Protein AF-A0A415TT16-F1 (afdb_monomer_lite)

Secondary structure (DSSP, 8-state):
---TT---GGGTT---TTTSPPP--GGGEEE-SS-EEE-HHHHHHTGGGGTTTT--

Foldseek 3Di:
DLLVQDDDPVCAPDDDQLRHDDDQDPVQWDDDPPDIDGDPVVVVVVVVSCPCNPVD

Structure (mmCIF, N/CA/C/O backbone):
data_AF-A0A415TT16-F1
#
_entry.id   AF-A0A415TT16-F1
#
loop_
_atom_site.group_PDB
_atom_site.id
_atom_site.type_symbol
_atom_site.label_atom_id
_atom_site.label_alt_id
_atom_site.label_comp_id
_atom_site.label_asym_id
_atom_site.label_entity_id
_atom_site.label_seq_id
_atom_site.pdbx_PDB_ins_code
_atom_site.Cartn_x
_atom_site.Cartn_y
_atom_site.Cartn_z
_atom_site.occupancy
_atom_site.B_iso_or_equiv
_atom_site.auth_seq_id
_atom_site.auth_comp_id
_atom_site.auth_asym_id
_atom_site.auth_atom_id
_atom_site.pdbx_PDB_model_num
ATOM 1 N N . MET A 1 1 ? 9.336 8.800 -15.866 1.00 42.81 1 MET A N 1
ATOM 2 C CA . MET A 1 1 ? 7.986 9.381 -16.099 1.00 42.81 1 MET A CA 1
ATOM 3 C C . MET A 1 1 ? 7.254 9.391 -14.776 1.00 42.81 1 MET A C 1
ATOM 5 O O . MET A 1 1 ? 7.207 8.350 -14.143 1.00 42.81 1 MET A O 1
ATOM 9 N N . ASN A 1 2 ? 6.706 10.524 -14.329 1.00 43.25 2 ASN A N 1
ATOM 10 C CA . ASN A 1 2 ? 5.778 10.518 -13.195 1.00 43.25 2 ASN A CA 1
ATOM 11 C C . ASN A 1 2 ? 4.451 9.924 -13.698 1.00 43.25 2 ASN A C 1
ATOM 13 O O . ASN A 1 2 ? 3.735 10.602 -14.434 1.00 43.25 2 ASN A O 1
ATOM 17 N N . CYS A 1 3 ? 4.180 8.650 -13.392 1.00 52.19 3 CYS A N 1
ATOM 18 C CA . CYS A 1 3 ? 3.115 7.850 -14.015 1.00 52.19 3 CYS A CA 1
ATOM 19 C C . CYS A 1 3 ? 1.685 8.274 -13.655 1.00 52.19 3 CYS A C 1
ATOM 21 O O . CYS A 1 3 ? 0.788 7.464 -13.849 1.00 52.19 3 CYS A O 1
ATOM 23 N N . GLY A 1 4 ? 1.464 9.481 -13.112 1.00 51.69 4 GLY A N 1
ATOM 24 C CA . GLY A 1 4 ? 0.141 10.063 -12.870 1.00 51.69 4 GLY A CA 1
ATOM 25 C C . GLY A 1 4 ? -0.911 9.025 -12.494 1.00 51.69 4 GLY A C 1
ATOM 26 O O . GLY A 1 4 ? -1.883 8.930 -13.224 1.00 51.69 4 GLY A O 1
ATOM 27 N N . ASN A 1 5 ? -0.629 8.213 -11.460 1.00 58.00 5 ASN A N 1
ATOM 28 C CA . ASN A 1 5 ? -1.285 6.947 -11.094 1.00 58.00 5 ASN A CA 1
ATOM 29 C C . ASN A 1 5 ? -2.776 6.884 -11.468 1.00 58.00 5 ASN A C 1
ATOM 31 O O . ASN A 1 5 ? -3.656 7.130 -10.644 1.00 58.00 5 ASN A O 1
ATOM 35 N N . SER A 1 6 ? -3.052 6.570 -12.728 1.00 59.62 6 SER A N 1
ATOM 36 C CA . SER A 1 6 ? -4.382 6.486 -13.307 1.00 59.62 6 SER A CA 1
ATOM 37 C C . SER A 1 6 ? -4.393 5.198 -14.098 1.00 59.62 6 SER A C 1
ATOM 39 O O . SER A 1 6 ? -3.696 5.066 -15.103 1.00 59.62 6 SER A O 1
ATOM 41 N N . PHE A 1 7 ? -5.136 4.232 -13.573 1.00 64.62 7 PHE A N 1
ATOM 42 C CA . PHE A 1 7 ? -5.222 2.890 -14.120 1.00 64.62 7 PHE A CA 1
ATOM 43 C C . PHE A 1 7 ? -6.644 2.655 -14.599 1.00 64.62 7 PHE A C 1
ATOM 45 O O . PHE A 1 7 ? -7.611 2.938 -13.887 1.00 64.62 7 PHE A O 1
ATOM 52 N N . THR A 1 8 ? -6.786 2.114 -15.799 1.00 69.50 8 THR A N 1
ATOM 53 C CA . THR A 1 8 ? -8.027 1.475 -16.220 1.00 69.50 8 THR A CA 1
ATOM 54 C C . THR A 1 8 ? -8.158 0.125 -15.506 1.00 69.50 8 THR A C 1
ATOM 56 O O . THR A 1 8 ? -7.163 -0.479 -15.111 1.00 69.50 8 THR A O 1
ATOM 59 N N . MET A 1 9 ? -9.382 -0.383 -15.323 1.00 70.88 9 MET A N 1
ATOM 60 C CA . MET A 1 9 ? -9.619 -1.620 -14.551 1.00 70.88 9 MET A CA 1
ATOM 61 C C . MET A 1 9 ? -8.826 -2.838 -15.051 1.00 70.88 9 MET A C 1
ATOM 63 O O . MET A 1 9 ? -8.488 -3.714 -14.265 1.00 70.88 9 MET A O 1
ATOM 67 N N . ASN A 1 10 ? -8.508 -2.891 -16.344 1.00 69.38 10 ASN A N 1
ATOM 68 C CA . ASN A 1 10 ? -7.707 -3.955 -16.950 1.00 69.38 10 ASN A CA 1
ATOM 69 C C . ASN A 1 10 ? -6.195 -3.831 -16.694 1.00 69.38 10 ASN A C 1
ATOM 71 O O . ASN A 1 10 ? -5.468 -4.746 -17.044 1.00 69.38 10 ASN A O 1
ATOM 75 N N . GLN A 1 11 ? -5.720 -2.722 -16.124 1.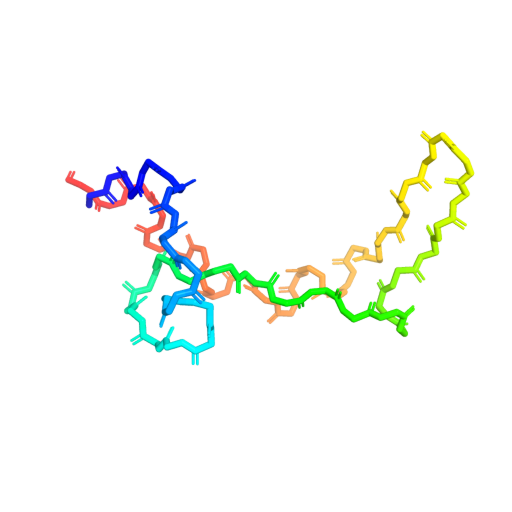00 66.06 11 GLN A N 1
ATOM 76 C CA . GLN A 1 11 ? -4.311 -2.524 -15.759 1.00 66.06 11 GLN A CA 1
ATOM 77 C C . GLN A 1 11 ? -4.020 -2.957 -14.315 1.00 66.06 11 GLN A C 1
ATOM 79 O O . GLN A 1 11 ? -2.867 -2.966 -13.888 1.00 66.06 11 GLN A O 1
ATOM 84 N N . ILE A 1 12 ? -5.052 -3.330 -13.551 1.00 64.50 12 ILE A N 1
ATOM 85 C CA . ILE A 1 12 ? -4.883 -3.877 -12.206 1.00 64.50 12 ILE A CA 1
ATOM 86 C C . ILE A 1 12 ? -4.305 -5.292 -12.324 1.00 64.50 12 ILE A C 1
ATOM 88 O O . ILE A 1 12 ? -4.955 -6.190 -12.851 1.00 64.50 12 ILE A O 1
ATOM 92 N N . GLY A 1 13 ? -3.086 -5.484 -11.813 1.00 55.69 13 GLY A N 1
ATOM 93 C CA . GLY A 1 13 ? -2.398 -6.780 -11.789 1.00 55.69 13 GLY A CA 1
ATOM 94 C C . GLY A 1 13 ? -1.435 -7.039 -12.954 1.00 55.69 13 GLY A C 1
ATOM 95 O O . GLY A 1 13 ? -0.760 -8.066 -12.946 1.00 55.69 13 GLY A O 1
ATOM 96 N N . GLU A 1 14 ? -1.320 -6.125 -13.923 1.00 59.44 14 GLU A N 1
ATOM 97 C CA . GLU A 1 14 ? -0.251 -6.175 -14.930 1.00 59.44 14 GLU A CA 1
ATOM 98 C C . GLU A 1 14 ? 1.021 -5.504 -14.400 1.00 59.44 14 GLU A C 1
ATOM 100 O O . GLU A 1 14 ? 0.942 -4.543 -13.641 1.00 59.44 14 GLU A O 1
ATOM 105 N N . SER A 1 15 ? 2.203 -6.006 -14.777 1.00 53.66 15 SER A N 1
ATOM 106 C CA . SER A 1 15 ? 3.484 -5.487 -14.297 1.00 53.66 15 SER A CA 1
ATOM 107 C C . SER A 1 15 ? 4.121 -4.460 -15.253 1.00 53.66 15 SER A C 1
ATOM 109 O O . SER A 1 15 ? 5.034 -4.772 -16.011 1.00 53.66 15 SER A O 1
ATOM 111 N N . ALA A 1 16 ? 3.703 -3.192 -15.204 1.00 56.09 16 ALA A N 1
ATOM 112 C CA . ALA A 1 16 ? 4.415 -2.071 -15.827 1.00 56.09 16 ALA A CA 1
ATOM 113 C C . ALA A 1 16 ? 5.525 -1.546 -14.895 1.00 56.09 16 ALA A C 1
ATOM 115 O O . ALA A 1 16 ? 5.241 -0.996 -13.831 1.00 56.09 16 ALA A O 1
ATOM 116 N N . GLY A 1 17 ? 6.794 -1.755 -15.262 1.00 53.09 17 GLY A N 1
ATOM 117 C CA . GLY A 1 17 ? 7.984 -1.444 -14.454 1.00 53.09 17 GLY A CA 1
ATOM 118 C C . GLY A 1 17 ? 7.976 -0.057 -13.793 1.00 5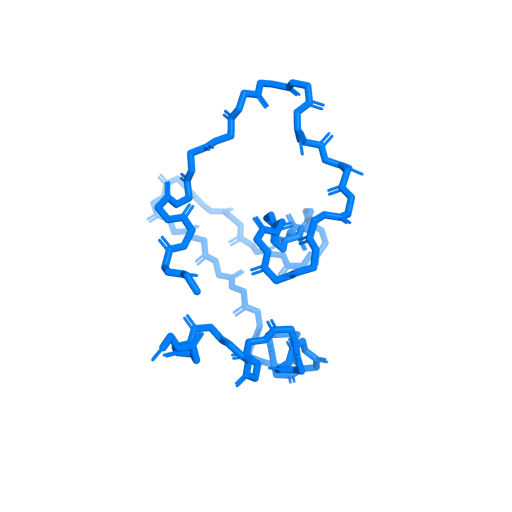3.09 17 GLY A C 1
ATOM 119 O O . GLY A 1 17 ? 8.336 0.935 -14.420 1.00 53.09 17 GLY A O 1
ATOM 120 N N . GLY A 1 18 ? 7.590 -0.017 -12.513 1.00 52.47 18 GLY A N 1
ATOM 121 C CA . GLY A 1 18 ? 7.568 1.177 -11.661 1.00 52.47 18 GLY A CA 1
ATOM 122 C C . GLY A 1 18 ? 6.228 1.919 -11.564 1.00 52.47 18 GLY A C 1
ATOM 123 O O . GLY A 1 18 ? 6.130 2.837 -10.755 1.00 52.47 18 GLY A O 1
ATOM 124 N N . CYS A 1 19 ? 5.199 1.536 -12.332 1.00 58.25 19 CYS A N 1
ATOM 125 C CA . CYS A 1 19 ? 3.888 2.197 -12.297 1.00 58.25 19 CYS A CA 1
ATOM 126 C C . CYS A 1 19 ? 2.760 1.325 -11.713 1.00 58.25 19 CYS A C 1
ATOM 128 O O . CYS A 1 19 ? 1.634 1.786 -11.723 1.00 58.25 19 CYS A O 1
ATOM 130 N N . ASN A 1 20 ? 2.971 0.094 -11.232 1.00 62.81 20 ASN A N 1
ATOM 131 C CA . ASN A 1 20 ? 1.837 -0.708 -10.727 1.00 62.81 20 ASN A CA 1
ATOM 132 C C . ASN A 1 20 ? 1.500 -0.347 -9.285 1.00 62.81 20 ASN A C 1
ATOM 134 O O . ASN A 1 20 ? 2.423 -0.111 -8.500 1.00 62.81 20 ASN A O 1
ATOM 138 N N . PRO A 1 21 ? 0.211 -0.365 -8.905 1.00 68.12 21 PRO A N 1
ATOM 139 C CA . PRO A 1 21 ? -0.170 -0.265 -7.507 1.00 68.12 21 PRO A CA 1
ATOM 140 C C . PRO A 1 21 ? 0.556 -1.338 -6.694 1.00 68.12 21 PRO A C 1
ATOM 142 O O . PRO A 1 21 ? 0.476 -2.525 -7.014 1.00 68.12 21 PRO A O 1
ATOM 145 N N . TRP A 1 22 ? 1.263 -0.919 -5.644 1.00 75.12 22 TRP A N 1
ATOM 146 C CA . TRP A 1 22 ? 1.765 -1.861 -4.656 1.00 75.12 22 TRP A CA 1
ATOM 147 C C . TRP A 1 22 ? 0.576 -2.404 -3.867 1.00 75.12 22 TRP A C 1
ATOM 149 O O . TRP A 1 22 ? -0.179 -1.633 -3.269 1.00 75.12 22 TRP A O 1
ATOM 159 N N . LEU A 1 23 ? 0.374 -3.719 -3.928 1.00 78.31 23 LEU A N 1
ATOM 160 C CA . LEU A 1 23 ? -0.728 -4.383 -3.245 1.00 78.31 23 LEU A CA 1
ATOM 161 C C . LEU A 1 23 ? -0.485 -4.358 -1.734 1.00 78.31 23 LEU A C 1
ATOM 163 O O . LEU A 1 23 ? 0.561 -4.790 -1.262 1.00 78.31 23 LEU A O 1
ATOM 167 N N . ILE A 1 24 ? -1.476 -3.860 -0.995 1.00 87.00 24 ILE A N 1
ATOM 168 C CA . ILE A 1 24 ? -1.564 -3.984 0.460 1.00 87.00 24 ILE A CA 1
ATOM 169 C C . ILE A 1 24 ? -2.767 -4.874 0.732 1.00 87.00 24 ILE A C 1
ATOM 171 O O . ILE A 1 24 ? -3.904 -4.466 0.471 1.00 87.00 24 ILE A O 1
ATOM 175 N 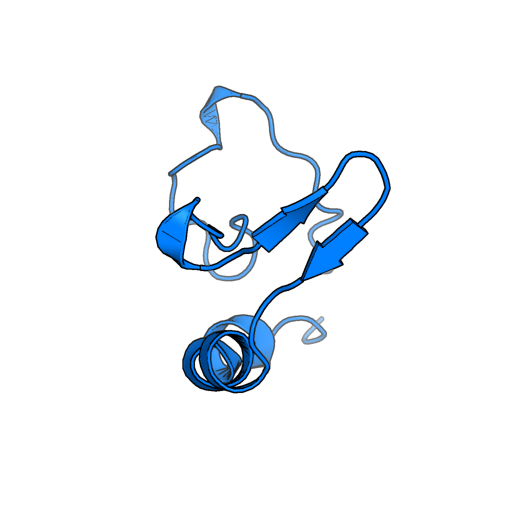N . LEU A 1 25 ? -2.513 -6.104 1.172 1.00 89.25 25 LEU A N 1
ATOM 176 C CA . LEU A 1 25 ? -3.560 -7.082 1.444 1.00 89.25 25 LEU A CA 1
ATOM 177 C C . LEU A 1 25 ? -4.181 -6.831 2.824 1.00 89.25 25 LEU A C 1
ATOM 179 O O . LEU A 1 25 ? -3.690 -6.011 3.600 1.00 89.25 25 LEU A O 1
ATOM 183 N N . GLU A 1 26 ? -5.285 -7.513 3.134 1.00 90.06 26 GLU A N 1
ATOM 184 C CA . GLU A 1 26 ? -5.952 -7.380 4.440 1.00 90.06 26 GLU A CA 1
ATOM 185 C C . GLU A 1 26 ? -5.037 -7.807 5.596 1.00 90.06 26 GLU A C 1
ATOM 187 O O . GLU A 1 26 ? -5.096 -7.2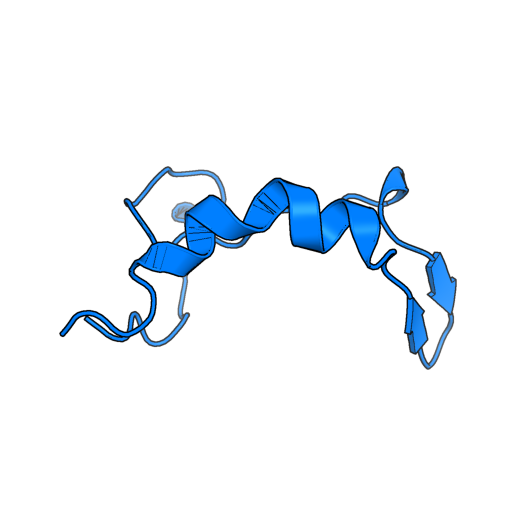18 6.671 1.00 90.06 26 GLU A O 1
ATOM 192 N N . GLU A 1 27 ? -4.145 -8.776 5.379 1.00 90.44 27 GLU A N 1
ATOM 193 C CA . GLU A 1 27 ? -3.131 -9.181 6.358 1.00 90.44 27 GLU A CA 1
ATOM 194 C C . GLU A 1 27 ? -2.048 -8.121 6.627 1.00 90.44 27 GLU A C 1
ATOM 196 O O . GLU A 1 27 ? -1.443 -8.130 7.700 1.00 90.44 27 GLU A O 1
ATOM 201 N N . ASP A 1 28 ? -1.826 -7.190 5.694 1.00 91.75 28 ASP A N 1
ATOM 202 C CA . ASP A 1 28 ? -0.746 -6.194 5.756 1.00 91.75 28 ASP A CA 1
ATOM 203 C C . ASP A 1 28 ? -1.198 -4.857 6.362 1.00 91.75 28 ASP A C 1
ATOM 205 O O . ASP A 1 28 ? -0.389 -3.942 6.577 1.00 91.75 28 ASP A O 1
ATOM 209 N N . LYS A 1 29 ? -2.499 -4.721 6.643 1.00 93.31 29 LYS A N 1
ATOM 210 C CA . LYS A 1 29 ? -3.098 -3.507 7.197 1.00 93.31 29 LYS A CA 1
ATOM 211 C C . LYS A 1 29 ? -4.033 -3.806 8.363 1.00 93.31 29 LYS A C 1
ATOM 213 O O . LYS A 1 29 ? -4.551 -4.895 8.555 1.00 93.31 29 LYS A O 1
ATOM 218 N N . THR A 1 30 ? -4.290 -2.779 9.154 1.00 95.69 30 THR A N 1
ATOM 219 C CA . THR A 1 30 ? -5.436 -2.728 10.059 1.00 95.69 30 THR A CA 1
ATOM 220 C C . THR A 1 30 ? -6.289 -1.544 9.657 1.00 95.69 30 THR A C 1
ATOM 222 O O . THR A 1 30 ? -5.800 -0.414 9.623 1.00 95.69 30 THR A O 1
ATOM 225 N N . GLU A 1 31 ? -7.554 -1.802 9.356 1.00 96.00 31 GLU A N 1
ATOM 226 C CA . GLU A 1 31 ? -8.503 -0.795 8.901 1.00 96.00 31 GLU A CA 1
ATOM 227 C C . GLU A 1 31 ? -9.574 -0.551 9.968 1.00 96.00 31 GLU A C 1
ATOM 229 O O . GLU A 1 31 ? -10.082 -1.470 10.610 1.00 96.00 31 GLU A O 1
ATOM 234 N N . THR A 1 32 ? -9.877 0.720 10.186 1.00 94.00 32 THR A N 1
ATOM 235 C CA . THR A 1 32 ? -11.004 1.209 10.983 1.00 94.00 32 THR A CA 1
ATOM 236 C C . THR A 1 32 ? -11.822 2.154 10.111 1.00 94.00 32 THR A C 1
ATOM 238 O O . THR A 1 32 ? -11.361 2.562 9.047 1.00 94.00 32 THR A O 1
ATOM 241 N N . ASP A 1 33 ? -12.980 2.596 10.597 1.00 94.44 33 ASP A N 1
ATOM 242 C CA . ASP A 1 33 ? -13.857 3.514 9.859 1.00 94.44 33 ASP A CA 1
ATOM 243 C C . ASP A 1 33 ? -13.1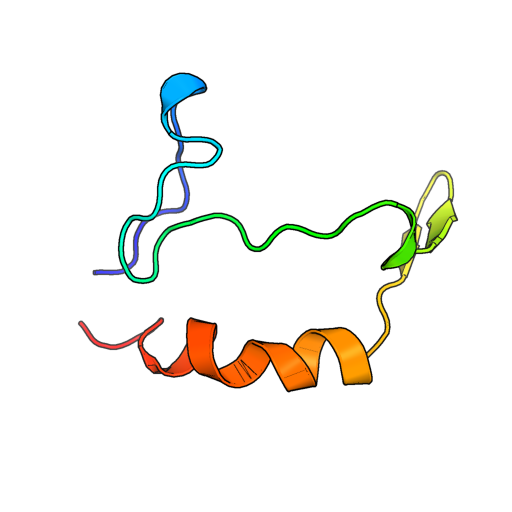80 4.838 9.436 1.00 94.44 33 ASP A C 1
ATOM 245 O O . ASP A 1 33 ? -13.670 5.519 8.536 1.00 94.44 33 ASP A O 1
ATOM 249 N N . SER A 1 34 ? -12.069 5.227 10.077 1.00 96.56 34 SER A N 1
ATOM 250 C CA . SER A 1 34 ? -11.363 6.488 9.805 1.00 96.56 34 SER A CA 1
ATOM 251 C C . SER A 1 34 ? -9.861 6.359 9.547 1.00 96.56 34 SER A C 1
ATOM 253 O O . SER A 1 34 ? -9.219 7.358 9.227 1.00 96.56 34 SER A O 1
ATOM 255 N N . GLU A 1 35 ? -9.269 5.179 9.727 1.00 94.94 35 GLU A N 1
ATOM 256 C CA . GLU A 1 35 ? -7.814 4.996 9.673 1.00 94.94 35 GLU A CA 1
ATOM 257 C C . GLU A 1 35 ? -7.436 3.676 9.014 1.00 94.94 35 GLU A C 1
ATOM 259 O O . GLU A 1 35 ? -8.008 2.635 9.330 1.00 94.94 35 GLU A O 1
ATOM 264 N N . ILE A 1 36 ? -6.383 3.720 8.197 1.00 94.56 36 ILE A N 1
ATOM 265 C CA . ILE A 1 36 ? -5.646 2.544 7.735 1.00 94.56 36 ILE A CA 1
ATOM 266 C C . ILE A 1 36 ? -4.248 2.612 8.349 1.00 94.56 36 ILE A C 1
ATOM 268 O O . ILE A 1 36 ? -3.533 3.604 8.189 1.00 94.56 36 ILE A O 1
ATOM 272 N N . LYS A 1 37 ? -3.856 1.558 9.062 1.00 95.62 37 LYS A N 1
ATOM 273 C CA . LYS A 1 37 ? -2.528 1.395 9.660 1.00 95.62 37 LYS A CA 1
ATOM 274 C C . LYS A 1 37 ? -1.784 0.304 8.915 1.00 95.62 37 LYS A C 1
ATOM 276 O O . LYS A 1 37 ? -2.277 -0.811 8.819 1.00 95.62 37 LYS A O 1
ATOM 281 N N . ILE A 1 38 ? -0.597 0.631 8.421 1.00 94.06 38 ILE A N 1
ATOM 282 C CA . ILE A 1 38 ? 0.307 -0.295 7.734 1.00 94.06 38 ILE A CA 1
ATOM 283 C C . ILE A 1 38 ? 1.624 -0.286 8.503 1.00 94.06 38 ILE A C 1
ATOM 285 O O . ILE A 1 38 ? 2.063 0.771 8.970 1.00 94.06 38 ILE A O 1
ATOM 289 N N . SER A 1 39 ? 2.245 -1.453 8.671 1.00 93.06 39 SER A N 1
ATOM 290 C CA . SER A 1 39 ? 3.517 -1.526 9.390 1.00 93.06 39 SER A CA 1
ATOM 291 C C . SER A 1 39 ? 4.641 -0.863 8.588 1.00 93.06 39 SER A C 1
ATOM 293 O O . SER A 1 39 ? 4.717 -0.975 7.364 1.00 93.06 39 SER A O 1
ATOM 295 N N . TYR A 1 40 ? 5.538 -0.168 9.287 1.00 90.50 40 TYR A N 1
ATOM 296 C CA . TYR A 1 40 ? 6.698 0.448 8.644 1.00 90.50 40 TYR A CA 1
ATOM 297 C C . TYR A 1 40 ? 7.632 -0.600 8.023 1.00 90.50 40 TYR A C 1
ATOM 299 O O . TYR A 1 40 ? 8.125 -0.387 6.919 1.00 90.50 40 TYR A O 1
ATOM 307 N N . GLU A 1 41 ? 7.845 -1.730 8.704 1.00 91.38 41 GLU A N 1
ATOM 308 C CA . GLU A 1 41 ? 8.729 -2.791 8.210 1.00 91.38 41 GLU A CA 1
ATOM 309 C C . GLU A 1 41 ? 8.226 -3.376 6.883 1.00 91.38 41 GLU A C 1
ATOM 311 O O . GLU A 1 41 ? 9.016 -3.497 5.952 1.00 91.38 41 GLU A O 1
ATOM 316 N N . PHE A 1 42 ? 6.914 -3.596 6.731 1.00 89.69 42 PHE A N 1
ATOM 317 C CA . PHE A 1 42 ? 6.322 -4.037 5.460 1.00 89.69 42 PHE A CA 1
ATOM 318 C C . PHE A 1 42 ? 6.621 -3.067 4.302 1.00 89.69 42 PHE A C 1
ATOM 320 O O . PHE A 1 42 ? 7.063 -3.462 3.222 1.00 89.69 42 PHE A O 1
ATOM 327 N N . LEU A 1 43 ? 6.431 -1.762 4.527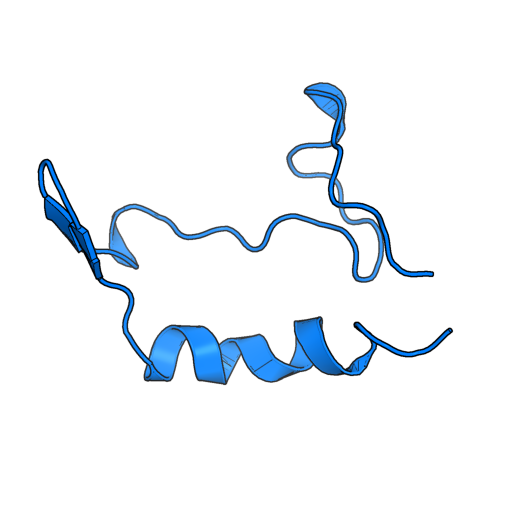 1.00 87.00 43 LEU A N 1
ATOM 328 C CA . LEU A 1 43 ? 6.722 -0.752 3.502 1.00 87.00 43 LEU A CA 1
ATOM 329 C C . LEU A 1 43 ? 8.218 -0.663 3.189 1.00 87.00 43 LEU A C 1
ATOM 331 O O . LEU A 1 43 ? 8.600 -0.409 2.048 1.00 87.00 43 LEU A O 1
ATOM 335 N N . LYS A 1 44 ? 9.064 -0.866 4.198 1.00 88.12 44 LYS A N 1
ATOM 336 C CA . LYS A 1 44 ? 10.517 -0.817 4.066 1.00 88.12 44 LYS A CA 1
ATOM 337 C C . LYS A 1 44 ? 11.065 -1.989 3.257 1.00 88.12 44 LYS A C 1
ATOM 339 O O . LYS A 1 44 ? 11.958 -1.765 2.453 1.00 88.12 44 LYS A O 1
ATOM 344 N N . GLU A 1 45 ? 10.517 -3.194 3.410 1.00 88.19 45 GLU A N 1
ATOM 345 C CA . GLU A 1 45 ? 10.858 -4.355 2.565 1.00 88.19 45 GLU A CA 1
ATOM 346 C C . GLU A 1 45 ? 10.557 -4.110 1.081 1.00 88.19 45 GLU A C 1
ATOM 348 O O . GLU A 1 45 ? 11.149 -4.730 0.203 1.00 88.19 45 GLU A O 1
ATOM 353 N N . SER A 1 46 ? 9.665 -3.163 0.803 1.00 82.94 46 SER A N 1
ATOM 354 C CA . SER A 1 46 ? 9.226 -2.809 -0.541 1.00 82.94 46 SER A CA 1
ATOM 355 C C . SER A 1 46 ? 9.984 -1.606 -1.118 1.00 82.94 46 SER A C 1
ATOM 357 O O . SER A 1 46 ? 9.596 -1.102 -2.167 1.00 82.94 46 SER A O 1
ATOM 359 N N . SER A 1 47 ? 11.042 -1.101 -0.463 1.00 83.56 47 SER A N 1
ATOM 360 C CA . SER A 1 47 ? 11.720 0.151 -0.854 1.00 83.56 47 SER A CA 1
ATOM 361 C C . SER A 1 47 ? 12.212 0.170 -2.298 1.00 83.56 47 SER A C 1
ATOM 363 O O . SER A 1 47 ? 12.176 1.217 -2.948 1.00 83.56 47 SER A O 1
ATOM 365 N N . ASP A 1 48 ? 12.618 -0.991 -2.800 1.00 80.31 48 ASP A N 1
ATOM 366 C CA . ASP A 1 48 ? 13.255 -1.158 -4.104 1.00 80.31 48 ASP A CA 1
ATOM 367 C C . ASP A 1 48 ? 12.306 -0.767 -5.250 1.00 80.31 48 ASP A C 1
ATOM 369 O O . ASP A 1 48 ? 12.726 -0.217 -6.269 1.00 80.31 48 ASP A O 1
ATOM 373 N N . ILE A 1 49 ? 10.989 -0.944 -5.065 1.00 75.31 49 ILE A N 1
ATOM 374 C CA . ILE A 1 49 ? 9.983 -0.565 -6.073 1.00 75.31 49 ILE A CA 1
ATOM 375 C C . ILE A 1 49 ? 9.897 0.953 -6.256 1.00 75.31 49 ILE A C 1
ATOM 377 O O . ILE A 1 49 ? 9.441 1.436 -7.294 1.00 75.31 49 ILE A O 1
ATOM 381 N N . PHE A 1 50 ? 10.333 1.711 -5.249 1.00 72.69 50 PHE A N 1
ATOM 382 C CA . PHE A 1 50 ? 10.326 3.161 -5.272 1.00 72.69 50 PHE A CA 1
ATOM 383 C C . PHE A 1 50 ? 11.655 3.740 -5.745 1.00 72.69 50 PHE A C 1
ATOM 385 O O . PHE A 1 50 ? 11.704 4.940 -5.948 1.00 72.69 50 PHE A O 1
ATOM 392 N N . GLU A 1 51 ? 12.719 2.971 -5.989 1.00 75.81 51 GLU A N 1
ATOM 393 C CA . GLU A 1 51 ? 14.044 3.529 -6.328 1.00 75.81 51 GLU A CA 1
ATOM 394 C C . GLU A 1 51 ? 14.034 4.472 -7.542 1.00 75.81 51 GLU A C 1
ATOM 396 O O . GLU A 1 51 ? 14.775 5.454 -7.581 1.00 75.81 51 GLU A O 1
ATOM 401 N N . ASN A 1 52 ? 13.136 4.236 -8.504 1.00 66.25 52 ASN A N 1
ATOM 402 C CA . ASN A 1 52 ? 13.064 4.997 -9.752 1.00 66.25 52 ASN A CA 1
ATOM 403 C C . ASN A 1 52 ? 11.854 5.941 -9.854 1.00 66.25 52 ASN A C 1
ATOM 405 O O . ASN A 1 52 ? 11.616 6.528 -10.909 1.00 66.25 52 ASN A O 1
ATOM 409 N N . TRP A 1 53 ? 11.110 6.150 -8.762 1.00 66.44 53 TRP A N 1
ATOM 410 C CA . TRP A 1 53 ? 9.838 6.896 -8.762 1.00 66.44 53 TRP A CA 1
ATOM 411 C C . TRP A 1 53 ? 9.940 8.355 -9.235 1.00 66.44 53 TRP A C 1
ATOM 413 O O . TRP A 1 53 ? 8.957 8.955 -9.671 1.00 66.44 53 TRP A O 1
ATOM 423 N N . LYS A 1 54 ? 11.139 8.937 -9.134 1.00 62.06 54 LYS A N 1
ATOM 424 C CA . LYS A 1 54 ? 11.459 10.312 -9.541 1.00 62.06 54 LYS A CA 1
ATOM 425 C C . LYS A 1 54 ? 12.379 10.400 -10.748 1.00 62.06 54 LYS A C 1
ATOM 427 O O . LYS A 1 54 ? 12.652 11.514 -11.189 1.00 62.06 54 LYS A O 1
ATOM 432 N N . VAL A 1 55 ? 12.870 9.274 -11.264 1.00 57.44 55 VAL A N 1
ATOM 433 C CA . VAL A 1 55 ? 13.834 9.291 -12.363 1.00 57.44 55 VAL A CA 1
ATOM 434 C C . VAL A 1 55 ? 13.058 9.597 -13.641 1.00 57.44 55 VAL A C 1
ATOM 436 O O . VAL A 1 55 ? 12.254 8.811 -14.152 1.00 57.44 55 VAL A O 1
ATOM 439 N N . ASN A 1 56 ? 13.215 10.842 -14.066 1.00 48.09 56 ASN A N 1
ATOM 440 C CA . ASN A 1 56 ? 12.592 11.463 -15.216 1.00 48.09 56 ASN A CA 1
ATOM 441 C C . ASN A 1 56 ? 13.657 12.316 -15.888 1.00 48.09 56 ASN A C 1
ATOM 443 O O . ASN A 1 56 ? 14.248 13.149 -15.163 1.00 48.09 56 ASN A O 1
#

InterPro domains:
  IPR018758 Membrane iron-sulfur containing protein FtrD-like [PF10080] (2-50)

Radius of gyration: 13.18 Å; chains: 1; bounding box: 28×21×28 Å

Sequence (56 aa):
MNCGNSFTMNQIGESAGGCNPWLILEEDKTETDSEIKISYEFLKESSDIFENWKVN

pLDDT: mean 74.68, std 16.39, range [42.81, 96.56]

Organism: NCBI:txid39488